Protein AF-A0A7L5APV4-F1 (afdb_monomer_lite)

Foldseek 3Di:
DPVVQLVVQLVVQLVQLQCCVPVPKKKKKKWFLFQPDAQVFQAFDDCPAPVNVVVPDSDRFHADRGAWIWMWMHHNWKIKIKIFQADPVRHGRFGNVLVVVLVVVVFDDHNGITMDMDTSVCSSVVSVVVSCSCCVRVVPPGSVSIDIDMDD

Structure (mmCIF, N/CA/C/O backbone):
data_AF-A0A7L5APV4-F1
#
_entry.id   AF-A0A7L5APV4-F1
#
loop_
_atom_site.group_PDB
_atom_site.id
_atom_site.type_symbol
_atom_site.label_atom_id
_atom_site.label_alt_id
_atom_site.label_comp_id
_atom_site.label_asym_id
_atom_site.label_entity_id
_atom_site.label_seq_id
_atom_site.pdbx_PDB_ins_code
_atom_site.Cartn_x
_atom_site.Cartn_y
_atom_site.Cartn_z
_atom_site.occupancy
_atom_site.B_iso_or_equiv
_atom_site.auth_seq_id
_atom_site.auth_comp_id
_atom_site.auth_asym_id
_atom_site.auth_atom_id
_atom_site.pdbx_PDB_model_num
ATOM 1 N N . MET A 1 1 ? -12.066 -2.577 -15.775 1.00 57.31 1 MET A N 1
ATOM 2 C CA . MET A 1 1 ? -11.915 -2.747 -14.316 1.00 57.31 1 MET A CA 1
ATOM 3 C C . MET A 1 1 ? -13.090 -3.569 -13.823 1.00 57.31 1 MET A C 1
ATOM 5 O O . MET A 1 1 ? -14.211 -3.247 -14.199 1.00 57.31 1 MET A O 1
ATOM 9 N N . ASP A 1 2 ? -12.846 -4.629 -13.052 1.00 70.62 2 ASP A N 1
ATOM 10 C CA . ASP A 1 2 ? -13.916 -5.419 -12.426 1.00 70.62 2 ASP A CA 1
ATOM 11 C C . ASP A 1 2 ? -14.329 -4.776 -11.096 1.00 70.62 2 ASP A C 1
ATOM 13 O O . ASP A 1 2 ? -13.752 -5.048 -10.043 1.00 70.62 2 ASP A O 1
ATOM 17 N N . VAL A 1 3 ? -15.306 -3.873 -11.160 1.00 66.12 3 VAL A N 1
ATOM 18 C CA . VAL A 1 3 ? -15.772 -3.092 -10.003 1.00 66.12 3 VAL A CA 1
ATOM 19 C C . VAL A 1 3 ? -16.372 -4.001 -8.919 1.00 66.12 3 VAL A C 1
ATOM 21 O O . VAL A 1 3 ? -16.131 -3.787 -7.734 1.00 66.12 3 VAL A O 1
ATOM 24 N N . GLY A 1 4 ? -17.049 -5.089 -9.308 1.00 79.25 4 GLY A N 1
ATOM 25 C CA . GLY A 1 4 ? -17.738 -5.977 -8.365 1.00 79.25 4 GLY A CA 1
ATOM 26 C C . GLY A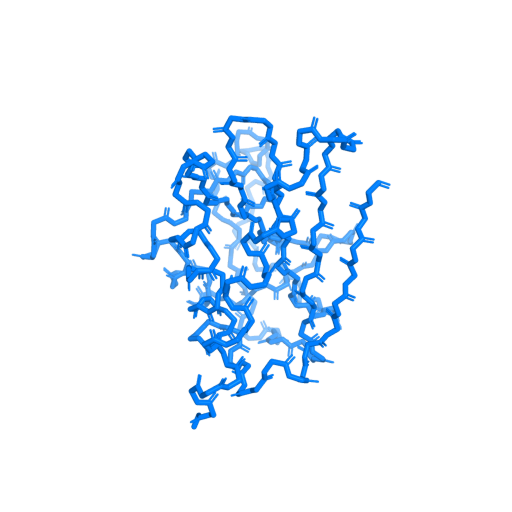 1 4 ? -16.799 -6.778 -7.455 1.00 79.25 4 GLY A C 1
ATOM 27 O O . GLY A 1 4 ? -17.176 -7.171 -6.350 1.00 79.25 4 GLY A O 1
ATOM 28 N N . SER A 1 5 ? -15.561 -7.026 -7.885 1.00 83.69 5 SER A N 1
ATOM 29 C CA . SER A 1 5 ? -14.553 -7.689 -7.049 1.00 83.69 5 SER A CA 1
ATOM 30 C C . SER A 1 5 ? -13.909 -6.726 -6.046 1.00 83.69 5 SER A C 1
ATOM 32 O O . SER A 1 5 ? -13.694 -7.106 -4.893 1.00 83.69 5 SER A O 1
ATOM 34 N N . TRP A 1 6 ? -13.701 -5.462 -6.422 1.00 86.56 6 TRP A N 1
ATOM 35 C CA . TRP A 1 6 ? -13.237 -4.417 -5.502 1.00 86.56 6 TRP A CA 1
ATOM 36 C C . TRP A 1 6 ? -14.293 -4.052 -4.447 1.00 86.56 6 TRP A C 1
ATOM 38 O O . TRP A 1 6 ? -13.956 -3.934 -3.267 1.00 86.56 6 TRP A O 1
ATOM 48 N N . ASP A 1 7 ? -15.573 -3.998 -4.832 1.00 87.56 7 ASP A N 1
ATOM 49 C CA . ASP A 1 7 ? -16.701 -3.743 -3.919 1.00 87.56 7 ASP A CA 1
ATOM 50 C C . ASP A 1 7 ? -16.850 -4.816 -2.830 1.00 87.56 7 ASP A C 1
ATOM 52 O O . ASP A 1 7 ? -17.384 -4.550 -1.754 1.00 87.56 7 ASP A O 1
ATOM 56 N N . ARG A 1 8 ? -16.357 -6.036 -3.082 1.00 88.81 8 ARG A N 1
ATOM 57 C CA . ARG A 1 8 ? -16.307 -7.118 -2.085 1.00 88.81 8 ARG A CA 1
ATOM 58 C C . ARG A 1 8 ? -15.060 -7.053 -1.208 1.00 88.81 8 ARG A C 1
ATOM 60 O O . ARG A 1 8 ? -15.139 -7.375 -0.020 1.00 88.81 8 ARG A O 1
ATOM 67 N N . LEU A 1 9 ? -13.922 -6.638 -1.767 1.00 87.06 9 LEU A N 1
ATOM 68 C CA . LEU A 1 9 ? -12.665 -6.525 -1.027 1.00 87.06 9 LEU A CA 1
ATOM 69 C C . LEU A 1 9 ? -12.745 -5.438 0.051 1.00 87.06 9 LEU A C 1
ATOM 71 O O . LEU A 1 9 ? -12.349 -5.693 1.184 1.00 87.06 9 LEU A O 1
ATOM 75 N N . ILE A 1 10 ? -13.274 -4.254 -0.282 1.00 89.31 10 ILE A N 1
ATOM 76 C CA . ILE A 1 10 ? -13.270 -3.084 0.613 1.00 89.31 10 ILE A CA 1
ATOM 77 C C . ILE A 1 10 ? -13.958 -3.388 1.963 1.00 89.31 10 ILE A C 1
ATOM 79 O O . ILE A 1 10 ? -13.303 -3.248 2.999 1.00 89.31 10 ILE A O 1
ATOM 83 N N . PRO A 1 11 ? -15.219 -3.873 2.012 1.00 90.12 11 PRO A N 1
ATOM 84 C CA . PRO A 1 11 ? -15.875 -4.197 3.280 1.00 90.12 11 PRO A CA 1
ATOM 85 C C . PRO A 1 11 ? -15.195 -5.349 4.027 1.00 90.12 11 PRO A C 1
ATOM 87 O O . PRO A 1 11 ? -15.122 -5.325 5.255 1.00 90.12 11 PRO A O 1
ATOM 90 N N . SER A 1 12 ? -14.675 -6.342 3.298 1.00 90.19 12 SER A N 1
ATOM 91 C CA . SER A 1 12 ? -13.997 -7.501 3.893 1.00 90.19 12 SER A CA 1
ATOM 92 C C . SER A 1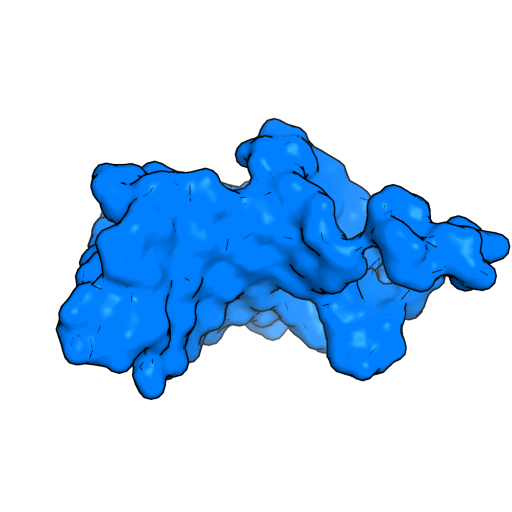 12 ? -12.700 -7.090 4.591 1.00 90.19 12 SER A C 1
ATOM 94 O O . SER A 1 12 ? -12.463 -7.469 5.736 1.00 90.19 12 SER A O 1
ATOM 96 N N . LEU A 1 13 ? -11.890 -6.252 3.939 1.00 89.38 13 LEU A N 1
ATOM 97 C CA . LEU A 1 13 ? -10.664 -5.704 4.511 1.00 89.38 13 LEU A CA 1
ATOM 98 C C . LEU A 1 13 ? -10.969 -4.827 5.730 1.00 89.38 13 LEU A C 1
ATOM 100 O O . LEU A 1 13 ? -10.302 -4.950 6.753 1.00 89.38 13 LEU A O 1
ATOM 104 N N . ALA A 1 14 ? -12.005 -3.985 5.654 1.00 91.75 14 ALA A N 1
ATOM 105 C CA . ALA A 1 14 ? -12.403 -3.137 6.777 1.00 91.75 14 ALA A CA 1
ATOM 106 C C . ALA A 1 14 ? -12.803 -3.982 7.990 1.00 91.75 14 ALA A C 1
ATOM 108 O O . ALA A 1 14 ? -12.415 -3.671 9.113 1.00 91.75 14 ALA A O 1
ATOM 109 N N . HIS A 1 15 ? -13.534 -5.075 7.762 1.00 91.38 15 HIS A N 1
ATOM 110 C CA . HIS A 1 15 ? -13.920 -5.994 8.823 1.00 91.38 15 HIS A CA 1
ATOM 111 C C . HIS A 1 15 ? -12.699 -6.621 9.508 1.00 91.38 15 HIS A C 1
ATOM 113 O O . HIS A 1 15 ? -12.623 -6.596 10.733 1.00 91.38 15 HIS A O 1
ATOM 119 N N . VAL A 1 16 ? -11.722 -7.112 8.737 1.00 89.50 16 VAL A N 1
ATOM 120 C CA . VAL A 1 16 ? -10.477 -7.691 9.276 1.00 89.50 16 VAL A CA 1
ATOM 121 C C . VAL A 1 16 ? -9.701 -6.669 10.114 1.00 89.50 16 VAL A C 1
ATOM 123 O O . VAL A 1 16 ? -9.303 -6.970 11.236 1.00 89.50 16 VAL A O 1
ATOM 126 N N . LEU A 1 17 ? -9.551 -5.434 9.628 1.00 87.94 17 LEU A N 1
ATOM 127 C CA . LEU A 1 17 ? -8.836 -4.369 10.348 1.00 87.94 17 LEU A CA 1
ATOM 128 C C . LEU A 1 17 ? -9.571 -3.876 11.606 1.00 87.94 17 LEU A C 1
ATOM 130 O O . LEU A 1 17 ? -8.974 -3.214 12.446 1.00 87.94 17 LEU A O 1
ATOM 134 N N . LEU A 1 18 ? -10.858 -4.178 11.765 1.00 88.62 18 LEU A N 1
ATOM 135 C CA . LEU A 1 18 ? -11.603 -3.870 12.988 1.00 88.62 18 LEU A CA 1
ATOM 136 C C . LEU A 1 18 ? -11.527 -4.994 14.031 1.00 88.62 18 LEU A C 1
ATOM 138 O O . LEU A 1 18 ? -11.829 -4.762 15.202 1.00 88.62 18 LEU A O 1
ATOM 142 N N . GLN A 1 19 ? -11.075 -6.195 13.653 1.00 84.19 19 GLN A N 1
ATOM 143 C CA . GLN A 1 19 ? -10.895 -7.317 14.584 1.00 84.19 19 GLN A CA 1
ATOM 144 C C . GLN A 1 19 ? -9.693 -7.138 15.530 1.00 84.19 19 GLN A C 1
ATOM 146 O O . GLN A 1 19 ? -9.515 -7.920 16.464 1.00 84.19 19 GLN A O 1
ATOM 151 N N . CYS A 1 20 ? -8.911 -6.069 15.367 1.00 69.00 20 CYS A N 1
ATOM 152 C CA . CYS A 1 20 ? -7.761 -5.725 16.210 1.00 69.00 20 CYS A CA 1
ATOM 153 C C . CYS A 1 20 ? -8.114 -5.599 17.694 1.00 69.00 20 CYS A C 1
ATOM 155 O O . CYS A 1 20 ? -7.324 -5.978 18.551 1.00 69.00 20 CYS A O 1
ATOM 157 N N . GLY A 1 21 ? -9.340 -5.179 18.024 1.00 58.03 21 GLY A N 1
ATOM 158 C CA . GLY A 1 21 ? -9.816 -5.157 19.413 1.00 58.03 21 GLY A CA 1
ATOM 159 C C . GLY A 1 21 ? -9.832 -6.530 20.109 1.00 58.03 21 GLY A C 1
ATOM 160 O O . GLY A 1 21 ? -9.914 -6.575 21.332 1.00 58.03 21 GLY A O 1
ATOM 161 N N . ILE A 1 22 ? -9.747 -7.631 19.350 1.00 57.09 22 ILE A N 1
ATOM 162 C CA . ILE A 1 22 ? -9.781 -9.017 19.841 1.00 57.09 22 ILE A CA 1
ATOM 163 C C . ILE A 1 22 ? -8.376 -9.651 19.841 1.00 57.09 22 ILE A C 1
ATOM 165 O O . ILE A 1 22 ? -8.063 -10.413 20.752 1.00 57.09 22 ILE A O 1
ATOM 169 N N . ALA A 1 23 ? -7.527 -9.329 18.855 1.00 58.19 23 ALA A N 1
ATOM 170 C CA . ALA A 1 23 ? -6.214 -9.962 18.645 1.00 58.19 23 ALA A CA 1
ATOM 171 C C . ALA A 1 23 ? -4.995 -9.071 18.978 1.00 58.19 23 ALA A C 1
ATOM 173 O O . ALA A 1 23 ? -3.877 -9.569 19.039 1.00 58.19 23 ALA A O 1
ATOM 174 N N . GLY A 1 24 ? -5.182 -7.767 19.212 1.00 73.62 24 GLY A N 1
ATOM 175 C CA . GLY A 1 24 ? -4.090 -6.800 19.361 1.00 73.62 24 GLY A CA 1
ATOM 176 C C . GLY A 1 24 ? -3.940 -5.911 18.123 1.00 73.62 24 GLY A C 1
ATOM 177 O O . GLY A 1 24 ? -4.749 -5.012 17.910 1.00 73.62 24 GLY A O 1
ATOM 178 N N . VAL A 1 25 ? -2.898 -6.117 17.316 1.00 75.88 25 VAL A N 1
ATOM 179 C CA . VAL A 1 25 ? -2.691 -5.383 16.052 1.00 75.88 25 VAL A CA 1
ATOM 180 C C . VAL A 1 25 ? -2.858 -6.363 14.900 1.00 75.88 25 VAL A C 1
ATOM 182 O O . VAL A 1 25 ? -2.107 -7.325 14.818 1.00 75.88 25 VAL A O 1
ATOM 185 N N . VAL A 1 26 ? -3.806 -6.107 13.997 1.00 82.31 26 VAL A N 1
ATOM 186 C CA . VAL A 1 26 ? -3.908 -6.847 12.729 1.00 82.31 26 VAL A CA 1
ATOM 187 C C . VAL A 1 26 ? -3.237 -6.031 11.641 1.00 82.31 26 VAL A C 1
ATOM 189 O O . VAL A 1 26 ? -3.517 -4.839 11.478 1.00 82.31 26 VAL A O 1
ATOM 192 N N . VAL A 1 27 ? -2.372 -6.692 10.881 1.00 86.56 27 VAL A N 1
ATOM 193 C CA . VAL A 1 27 ? -1.725 -6.138 9.697 1.00 86.56 27 VAL A CA 1
ATOM 194 C C . VAL A 1 27 ? -2.125 -6.968 8.490 1.00 86.56 27 VAL A C 1
ATOM 196 O O . VAL A 1 27 ? -1.979 -8.185 8.485 1.00 86.56 27 VAL A O 1
ATOM 199 N N . VAL A 1 28 ? -2.608 -6.306 7.449 1.00 89.94 28 VAL A N 1
ATOM 200 C CA . VAL A 1 28 ? -2.853 -6.915 6.144 1.00 89.94 28 VAL A CA 1
ATOM 201 C C . VAL A 1 28 ? -1.854 -6.330 5.159 1.00 89.94 28 VAL A C 1
ATOM 203 O O . VAL A 1 28 ? -1.847 -5.125 4.921 1.00 89.94 28 VAL A O 1
ATOM 206 N N . GLU A 1 29 ? -0.995 -7.171 4.596 1.00 93.44 29 GLU A N 1
ATOM 207 C CA . GLU A 1 29 ? -0.074 -6.800 3.524 1.00 93.44 29 GLU A CA 1
ATOM 208 C C . GLU A 1 29 ? -0.675 -7.201 2.172 1.00 93.44 29 GLU A C 1
ATOM 210 O O . GLU A 1 29 ? -1.015 -8.361 1.951 1.00 93.44 29 GLU A O 1
ATOM 215 N N . LEU A 1 30 ? -0.809 -6.219 1.280 1.00 92.38 30 LEU A N 1
ATOM 216 C CA . LEU A 1 30 ? -1.296 -6.354 -0.089 1.00 92.38 30 LEU A CA 1
ATOM 217 C C . LEU A 1 30 ? -0.121 -6.087 -1.031 1.00 92.38 30 LEU A C 1
ATOM 219 O O . LEU A 1 30 ? 0.339 -4.947 -1.160 1.00 92.38 30 LEU A O 1
ATOM 223 N N . THR A 1 31 ? 0.383 -7.143 -1.663 1.00 89.94 31 THR A N 1
ATOM 224 C CA . THR A 1 31 ? 1.575 -7.083 -2.515 1.00 89.94 31 THR A CA 1
ATOM 225 C C . THR A 1 31 ? 1.195 -7.215 -3.981 1.00 89.94 31 THR A C 1
ATOM 227 O O . THR A 1 31 ? 0.448 -8.111 -4.368 1.00 89.94 31 THR A O 1
ATOM 230 N N . VAL A 1 32 ? 1.728 -6.316 -4.808 1.00 88.69 32 VAL A N 1
ATOM 231 C CA . VAL A 1 32 ? 1.549 -6.364 -6.263 1.00 88.69 32 VAL A CA 1
ATOM 232 C C . VAL A 1 32 ? 2.448 -7.450 -6.856 1.00 88.69 32 VAL A C 1
ATOM 234 O O . VAL A 1 32 ? 3.578 -7.632 -6.418 1.00 88.69 32 VAL A O 1
ATOM 237 N N . SER A 1 33 ? 1.983 -8.153 -7.888 1.00 81.94 33 SER A N 1
ATOM 238 C CA . SER A 1 33 ? 2.735 -9.270 -8.483 1.00 81.94 33 SER A CA 1
ATOM 239 C C . SER A 1 33 ? 4.055 -8.876 -9.170 1.00 81.94 33 SER A C 1
ATOM 241 O O . SER A 1 33 ? 4.928 -9.723 -9.349 1.00 81.94 33 SER A O 1
ATOM 243 N N . ALA A 1 34 ? 4.219 -7.613 -9.577 1.00 85.44 34 ALA A N 1
ATOM 244 C CA . ALA A 1 34 ? 5.389 -7.155 -10.324 1.00 85.44 34 ALA A CA 1
ATOM 245 C C . ALA A 1 34 ? 5.900 -5.782 -9.849 1.00 85.44 34 ALA A C 1
ATOM 247 O O . ALA A 1 34 ? 5.104 -4.945 -9.412 1.00 85.44 34 ALA A O 1
ATOM 248 N N . PRO A 1 35 ? 7.216 -5.510 -9.961 1.00 84.50 35 PRO A N 1
ATOM 249 C CA . PRO A 1 35 ? 7.772 -4.188 -9.700 1.00 84.50 35 PRO A CA 1
ATOM 250 C C . PRO A 1 35 ? 7.219 -3.140 -10.659 1.00 84.50 35 PRO A C 1
ATOM 252 O O . PRO A 1 35 ? 7.158 -3.352 -11.868 1.00 84.50 35 PRO A O 1
ATOM 255 N N . ILE A 1 36 ? 6.886 -1.971 -10.117 1.00 84.50 36 ILE A N 1
ATOM 256 C CA . ILE A 1 36 ? 6.400 -0.826 -10.902 1.00 84.50 36 ILE A CA 1
ATOM 257 C C . ILE A 1 36 ? 7.530 0.137 -11.304 1.00 84.50 36 ILE A C 1
ATOM 259 O O . ILE A 1 36 ? 7.304 1.133 -11.993 1.00 84.50 36 ILE A O 1
ATOM 263 N N . VAL A 1 37 ? 8.756 -0.123 -10.840 1.00 82.56 37 VAL A N 1
ATOM 264 C CA . VAL A 1 37 ? 9.893 0.799 -10.908 1.00 82.56 37 VAL A CA 1
ATOM 265 C C . VAL A 1 37 ? 10.966 0.325 -11.889 1.00 82.56 37 VAL A C 1
ATOM 267 O O . VAL A 1 37 ? 11.270 -0.855 -12.020 1.00 82.56 37 VAL A O 1
ATOM 270 N N . SER A 1 38 ? 11.577 1.287 -12.574 1.00 80.00 38 SER A N 1
ATOM 271 C CA . SER A 1 38 ? 12.741 1.126 -13.444 1.00 80.00 38 SER A CA 1
ATOM 272 C C . SER A 1 38 ? 13.794 2.172 -13.075 1.00 80.00 38 SER A C 1
ATOM 274 O O . SER A 1 38 ? 13.500 3.143 -12.375 1.00 80.00 38 SER A O 1
ATOM 276 N N . ALA A 1 39 ? 15.021 2.039 -13.584 1.00 76.12 39 ALA A N 1
ATOM 277 C CA . ALA A 1 39 ? 16.083 3.012 -13.302 1.00 76.12 39 ALA A CA 1
ATOM 278 C C . ALA A 1 39 ? 15.720 4.444 -13.740 1.00 76.12 39 ALA A C 1
ATOM 280 O O . ALA A 1 39 ? 16.191 5.419 -13.157 1.00 76.12 39 ALA A O 1
ATOM 281 N N . GLN A 1 40 ? 14.862 4.572 -14.754 1.00 77.31 40 GLN A N 1
ATOM 282 C CA . GLN A 1 40 ? 14.404 5.855 -15.284 1.00 77.31 40 GLN A CA 1
ATOM 283 C C . GLN A 1 40 ? 13.261 6.448 -14.455 1.00 77.31 40 GLN A C 1
ATOM 285 O O . GLN A 1 40 ? 13.153 7.672 -14.363 1.00 77.31 40 GLN A O 1
ATOM 290 N N . THR A 1 41 ? 12.441 5.591 -13.842 1.00 80.44 41 THR A N 1
ATOM 291 C CA . THR A 1 41 ? 11.229 5.986 -13.116 1.00 80.44 41 THR A CA 1
ATOM 292 C C . THR A 1 41 ? 11.416 6.056 -11.604 1.00 80.44 41 THR A C 1
ATOM 294 O O . THR A 1 41 ? 10.544 6.609 -10.942 1.00 80.44 41 THR A O 1
ATOM 297 N N . ALA A 1 42 ? 12.534 5.557 -11.063 1.00 79.38 42 ALA A N 1
ATOM 298 C CA . ALA A 1 42 ? 12.851 5.574 -9.635 1.00 79.38 42 ALA A CA 1
ATOM 299 C C . ALA A 1 42 ? 12.668 6.966 -9.007 1.00 79.38 42 ALA A C 1
ATOM 301 O O . ALA A 1 42 ? 13.263 7.955 -9.457 1.00 79.38 42 ALA A O 1
ATOM 302 N N . ALA A 1 43 ? 11.847 7.021 -7.955 1.00 76.62 43 ALA A N 1
ATOM 303 C CA . ALA A 1 43 ? 11.544 8.249 -7.237 1.00 76.62 43 ALA A CA 1
ATOM 304 C C . ALA A 1 43 ? 12.795 8.868 -6.609 1.00 76.62 43 ALA A C 1
ATOM 306 O O . ALA A 1 43 ? 13.739 8.185 -6.211 1.00 76.62 43 ALA A O 1
ATOM 307 N N . ARG A 1 44 ? 12.785 10.189 -6.449 1.00 76.12 44 ARG A N 1
ATOM 308 C CA . ARG A 1 44 ? 13.714 10.852 -5.534 1.00 76.12 44 ARG A CA 1
ATOM 309 C C . ARG A 1 44 ? 13.140 10.756 -4.129 1.00 76.12 44 ARG A C 1
ATOM 311 O O . ARG A 1 44 ? 11.972 11.065 -3.939 1.00 76.12 44 ARG A O 1
ATOM 318 N N . ILE A 1 45 ? 13.963 10.384 -3.152 1.00 68.44 45 ILE A N 1
ATOM 319 C CA . ILE A 1 45 ? 13.570 10.481 -1.743 1.00 68.44 45 ILE A CA 1
ATOM 320 C C . ILE A 1 45 ? 13.589 11.972 -1.357 1.00 68.44 45 ILE A C 1
ATOM 322 O O . ILE A 1 45 ? 14.647 12.604 -1.481 1.00 68.44 45 ILE A O 1
ATOM 326 N N . PRO A 1 46 ? 12.457 12.567 -0.934 1.00 60.00 46 PRO A N 1
ATOM 327 C CA . PRO A 1 46 ? 12.422 13.963 -0.509 1.00 60.00 46 PRO A CA 1
ATOM 328 C C . PRO A 1 46 ? 13.331 14.200 0.705 1.00 60.00 46 PRO A C 1
ATOM 330 O O . PRO A 1 46 ? 13.456 13.354 1.589 1.00 60.00 46 PRO A O 1
ATOM 333 N N . ALA A 1 47 ? 13.979 15.365 0.749 1.00 55.59 47 ALA A N 1
ATOM 334 C CA . ALA A 1 47 ? 15.079 15.662 1.673 1.00 55.59 47 ALA A CA 1
ATOM 335 C C . ALA A 1 47 ? 14.655 15.963 3.128 1.00 55.59 47 ALA A C 1
ATOM 337 O O . ALA A 1 47 ? 15.521 16.271 3.952 1.00 55.59 47 ALA A O 1
ATOM 338 N N . ASP A 1 48 ? 13.358 15.895 3.439 1.00 52.53 48 ASP A N 1
ATOM 339 C CA . ASP A 1 48 ? 12.786 16.455 4.672 1.00 52.53 48 ASP A CA 1
ATOM 340 C C . ASP A 1 48 ? 12.582 15.435 5.806 1.00 52.53 48 ASP A C 1
ATOM 342 O O . ASP A 1 48 ? 12.201 15.801 6.918 1.00 52.53 48 ASP A O 1
ATOM 346 N N . SER A 1 49 ? 12.983 14.178 5.597 1.00 51.31 49 SER A N 1
ATOM 347 C CA . SER A 1 49 ? 13.273 13.255 6.700 1.00 51.31 49 SER A CA 1
ATOM 348 C C . SER A 1 49 ? 14.438 13.818 7.525 1.00 51.31 49 SER A C 1
ATOM 350 O O . SER A 1 49 ? 15.556 13.968 7.023 1.00 51.31 49 SER A O 1
ATOM 352 N N . ARG A 1 50 ? 14.209 14.144 8.807 1.00 49.38 50 ARG A N 1
ATOM 353 C CA . ARG A 1 50 ? 15.237 14.698 9.720 1.00 49.38 50 ARG A CA 1
ATOM 354 C C . ARG A 1 50 ? 16.518 13.851 9.786 1.00 49.38 50 ARG A C 1
ATOM 356 O O . ARG A 1 50 ? 17.576 14.403 10.076 1.00 49.38 50 ARG A O 1
ATOM 363 N N . PHE A 1 51 ? 16.441 12.561 9.458 1.00 48.56 51 PHE A N 1
ATOM 364 C CA . PHE A 1 51 ? 17.587 11.651 9.386 1.00 48.56 51 PHE A CA 1
ATOM 365 C C . PHE A 1 51 ? 18.412 11.774 8.090 1.00 48.56 51 PHE A C 1
ATOM 367 O O . PHE A 1 51 ? 19.595 11.444 8.085 1.00 48.56 51 PHE A O 1
ATOM 374 N N . LEU A 1 52 ? 17.850 12.319 7.005 1.00 50.66 52 LEU A N 1
ATOM 375 C CA . LEU A 1 52 ? 18.497 12.388 5.685 1.00 50.66 52 LEU A CA 1
ATOM 376 C C . LEU A 1 52 ? 19.153 13.742 5.367 1.00 50.66 52 LEU A C 1
ATOM 378 O O . LEU A 1 52 ? 19.810 13.888 4.333 1.00 50.66 52 LEU A O 1
ATOM 382 N N . ARG A 1 53 ? 19.079 14.730 6.272 1.00 49.06 53 ARG A N 1
ATOM 383 C CA . ARG A 1 53 ? 19.770 16.026 6.104 1.00 49.06 53 ARG A CA 1
ATOM 384 C C . ARG A 1 53 ? 21.297 15.897 6.012 1.00 49.06 53 ARG A C 1
ATOM 386 O O . ARG A 1 53 ? 21.925 16.759 5.401 1.00 49.06 53 ARG A O 1
ATOM 393 N N . ALA A 1 54 ? 21.878 14.837 6.577 1.00 46.88 54 ALA A N 1
ATOM 394 C CA . ALA A 1 54 ? 23.321 14.590 6.568 1.00 46.88 54 ALA A CA 1
ATOM 395 C C . ALA A 1 54 ? 23.835 13.908 5.282 1.00 46.88 54 ALA A C 1
ATOM 397 O O . ALA A 1 54 ? 25.029 13.955 5.007 1.00 46.88 54 ALA A O 1
ATOM 398 N N . LEU A 1 55 ? 22.953 13.329 4.456 1.00 49.19 55 LEU A N 1
ATOM 399 C CA . LEU A 1 55 ? 23.319 12.545 3.266 1.00 49.19 55 LEU A CA 1
ATOM 400 C C . LEU A 1 55 ? 22.963 13.260 1.958 1.00 49.19 55 LEU A C 1
ATOM 402 O O . LEU A 1 55 ? 22.578 12.624 0.980 1.00 49.19 55 LEU A O 1
ATOM 406 N N . ARG A 1 56 ? 23.080 14.596 1.927 1.00 47.12 56 ARG A N 1
ATOM 407 C CA . ARG A 1 56 ? 22.755 15.433 0.760 1.00 47.12 56 ARG A CA 1
ATOM 408 C C . ARG A 1 56 ? 23.623 15.109 -0.462 1.00 47.12 56 ARG A C 1
ATOM 410 O O . ARG A 1 56 ? 24.535 15.844 -0.822 1.00 47.12 56 ARG A O 1
ATOM 417 N N . VAL A 1 57 ? 23.206 14.087 -1.192 1.00 50.69 57 VAL A N 1
ATOM 418 C CA . VAL A 1 57 ? 23.214 14.060 -2.646 1.00 50.69 57 VAL A CA 1
ATOM 419 C C . VAL A 1 57 ? 21.790 13.703 -3.049 1.00 50.69 57 VAL A C 1
ATOM 421 O O . VAL A 1 57 ? 21.275 12.666 -2.645 1.00 50.69 57 VAL A O 1
ATOM 424 N N . ARG A 1 58 ? 21.141 14.564 -3.842 1.00 56.75 58 ARG A N 1
ATOM 425 C CA . ARG A 1 58 ? 19.850 14.297 -4.501 1.00 56.75 58 ARG A CA 1
ATOM 426 C C . ARG A 1 58 ? 20.012 13.175 -5.538 1.00 56.75 58 ARG A C 1
ATOM 428 O O . ARG A 1 58 ? 19.903 13.411 -6.739 1.00 56.75 58 ARG A O 1
ATOM 435 N N . ARG A 1 59 ? 20.375 11.973 -5.101 1.00 63.34 59 ARG A N 1
ATOM 436 C CA . ARG A 1 59 ? 20.539 10.803 -5.958 1.00 63.34 59 ARG A CA 1
ATOM 437 C C . ARG A 1 59 ? 19.221 10.054 -6.005 1.00 63.34 59 ARG A C 1
ATOM 439 O O . ARG A 1 5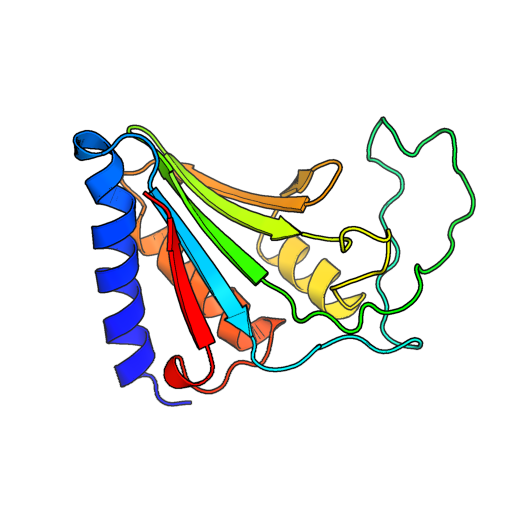9 ? 18.626 9.774 -4.969 1.00 63.34 59 ARG A O 1
ATOM 446 N N . ARG A 1 60 ? 18.778 9.740 -7.224 1.00 74.25 60 ARG A N 1
ATOM 447 C CA . ARG A 1 60 ? 17.759 8.709 -7.422 1.00 74.25 60 ARG A CA 1
ATOM 448 C C . ARG A 1 60 ? 18.352 7.397 -6.894 1.00 74.25 60 ARG A C 1
ATOM 450 O O . ARG A 1 60 ? 19.462 7.058 -7.321 1.00 74.25 60 ARG A O 1
ATOM 457 N N . PRO A 1 61 ? 17.688 6.706 -5.955 1.00 81.00 61 PRO A N 1
ATOM 458 C CA . PRO A 1 61 ? 18.088 5.363 -5.579 1.00 81.00 61 PRO A CA 1
ATOM 459 C C . PRO A 1 61 ? 18.043 4.459 -6.812 1.00 81.00 61 PRO A C 1
ATOM 461 O O . PRO A 1 61 ? 17.323 4.735 -7.776 1.00 81.00 61 PRO A O 1
ATOM 464 N N . ALA A 1 62 ? 18.791 3.359 -6.780 1.00 86.62 62 ALA A N 1
ATOM 465 C CA . ALA A 1 62 ? 18.601 2.311 -7.774 1.00 86.62 62 ALA A CA 1
ATOM 466 C C . ALA A 1 62 ? 17.154 1.778 -7.695 1.00 86.62 62 ALA A C 1
ATOM 468 O O . ALA A 1 62 ? 16.562 1.818 -6.615 1.00 86.62 62 ALA A O 1
ATOM 469 N N . PRO A 1 63 ? 16.571 1.293 -8.801 1.00 88.12 63 PRO A N 1
ATOM 470 C CA . PRO A 1 63 ? 15.252 0.673 -8.773 1.00 88.12 63 PRO A CA 1
ATOM 471 C C . PRO A 1 63 ? 15.304 -0.632 -7.975 1.00 88.12 63 PRO A C 1
ATOM 473 O O . PRO A 1 63 ? 16.238 -1.425 -8.125 1.00 88.12 63 PRO A O 1
ATOM 476 N N . SER A 1 64 ? 14.307 -0.853 -7.126 1.00 90.50 64 SER A N 1
ATOM 477 C CA . SER A 1 64 ? 14.134 -2.129 -6.448 1.00 90.50 64 SER A CA 1
ATOM 478 C C . SER A 1 64 ? 13.543 -3.162 -7.419 1.00 90.50 64 SER A C 1
ATOM 480 O O . SER A 1 64 ? 12.640 -2.831 -8.187 1.00 90.50 64 SER A O 1
ATOM 482 N N . PRO A 1 65 ? 14.028 -4.415 -7.409 1.00 90.50 65 PRO A N 1
ATOM 483 C CA . PRO A 1 65 ? 13.364 -5.536 -8.061 1.00 90.50 65 PRO A CA 1
ATOM 484 C C . PRO A 1 65 ? 12.178 -6.061 -7.239 1.00 90.50 65 PRO A C 1
ATOM 486 O O . PRO A 1 65 ? 11.539 -7.016 -7.666 1.00 90.50 65 PRO A O 1
ATOM 489 N N . GLU A 1 66 ? 11.918 -5.510 -6.049 1.00 90.25 66 GLU A N 1
ATOM 490 C CA . GLU A 1 66 ? 10.784 -5.898 -5.217 1.00 90.25 66 GLU A CA 1
ATOM 491 C C . GLU A 1 66 ? 9.539 -5.080 -5.598 1.00 90.25 66 GLU A C 1
ATOM 493 O O . GLU A 1 66 ? 9.645 -3.880 -5.876 1.00 90.25 66 GLU A O 1
ATOM 498 N N . PRO A 1 67 ? 8.351 -5.705 -5.630 1.00 89.94 67 PRO A N 1
ATOM 499 C CA . PRO A 1 67 ? 7.113 -4.989 -5.881 1.00 89.94 67 PRO A CA 1
ATOM 500 C C . PRO A 1 67 ? 6.723 -4.075 -4.712 1.00 89.94 67 PRO A C 1
ATOM 502 O O . PRO A 1 67 ? 7.074 -4.348 -3.558 1.00 89.94 67 PRO A O 1
ATOM 505 N N . PRO A 1 68 ? 5.952 -3.008 -4.984 1.00 90.62 68 PRO A N 1
ATOM 506 C CA . PRO A 1 68 ? 5.366 -2.197 -3.932 1.00 90.62 68 PRO A CA 1
ATOM 507 C C . PRO A 1 68 ? 4.385 -3.016 -3.096 1.00 90.62 68 PRO A C 1
ATOM 509 O O . PRO A 1 68 ? 3.627 -3.847 -3.605 1.00 90.62 68 PRO A O 1
ATOM 512 N N . ARG A 1 69 ? 4.398 -2.735 -1.793 1.00 92.69 69 ARG A N 1
ATOM 513 C CA . ARG A 1 69 ? 3.504 -3.344 -0.813 1.00 92.69 69 ARG A CA 1
ATOM 514 C C . ARG A 1 69 ? 2.701 -2.252 -0.137 1.00 92.69 69 ARG A C 1
ATOM 516 O O . ARG A 1 69 ? 3.272 -1.262 0.326 1.00 92.69 69 ARG A O 1
ATOM 523 N N . LEU A 1 70 ? 1.391 -2.446 -0.075 1.00 95.06 70 LEU A N 1
ATOM 524 C CA . LEU A 1 70 ? 0.516 -1.651 0.769 1.00 95.06 70 LEU A CA 1
ATOM 525 C C . LEU A 1 70 ? 0.246 -2.447 2.038 1.00 95.06 70 LEU A C 1
ATOM 527 O O . LEU A 1 70 ? -0.297 -3.546 1.986 1.00 95.06 70 LEU A O 1
ATOM 531 N N . LYS A 1 71 ? 0.608 -1.883 3.183 1.00 94.38 71 LYS A N 1
ATOM 532 C CA . LYS A 1 71 ? 0.259 -2.438 4.486 1.00 94.38 71 LYS A CA 1
ATOM 533 C C . LYS A 1 71 ? -0.921 -1.671 5.048 1.00 94.38 71 LYS A C 1
ATOM 535 O O . LYS A 1 71 ? -0.874 -0.448 5.115 1.00 94.38 71 LYS A O 1
ATOM 540 N N . ALA A 1 72 ? -1.958 -2.380 5.458 1.00 93.88 72 ALA A N 1
ATOM 541 C CA . ALA A 1 72 ? -3.071 -1.839 6.212 1.00 93.88 72 ALA A CA 1
ATOM 542 C C . ALA A 1 72 ? -2.999 -2.368 7.644 1.00 93.88 72 ALA A C 1
ATOM 544 O O . ALA A 1 72 ? -2.813 -3.559 7.867 1.00 93.88 72 ALA A O 1
ATOM 545 N N . PHE A 1 73 ? -3.134 -1.478 8.612 1.00 91.19 73 PHE A N 1
ATOM 546 C CA . PHE A 1 73 ? -2.994 -1.749 10.032 1.00 91.19 73 PHE A CA 1
ATOM 547 C C . PHE A 1 73 ? -4.274 -1.320 10.722 1.00 91.19 73 PHE A C 1
ATOM 549 O O . PHE A 1 73 ? -4.744 -0.201 10.515 1.00 91.19 73 PHE A O 1
ATOM 556 N N . GLY A 1 74 ? -4.824 -2.186 11.558 1.00 89.50 74 GLY A N 1
ATOM 557 C CA . GLY A 1 74 ? -5.893 -1.811 12.468 1.00 89.50 74 GLY A CA 1
ATOM 558 C C . GLY A 1 74 ? -5.385 -1.774 13.904 1.00 89.50 74 GLY A C 1
ATOM 559 O O . GLY A 1 74 ? -4.618 -2.636 14.337 1.00 89.50 74 GLY A O 1
ATOM 560 N N . THR A 1 75 ? -5.842 -0.790 14.659 1.00 86.56 75 THR A N 1
ATOM 561 C CA . THR A 1 75 ? -5.694 -0.711 16.114 1.00 86.56 75 THR A CA 1
ATOM 562 C C . THR A 1 75 ? -7.064 -0.433 16.731 1.00 86.56 75 THR A C 1
ATOM 564 O O . THR A 1 75 ? -8.039 -0.196 16.019 1.00 86.56 75 THR A O 1
ATOM 567 N N . SER A 1 76 ? -7.165 -0.426 18.061 1.00 83.81 76 SER A N 1
ATOM 568 C CA . SER A 1 76 ? -8.434 -0.144 18.745 1.00 83.81 76 SER A CA 1
ATOM 569 C C . SER A 1 76 ? -9.008 1.255 18.462 1.00 83.81 76 SER A C 1
ATOM 571 O O . SER A 1 76 ? -10.210 1.450 18.630 1.00 83.81 76 SER A O 1
ATOM 573 N N . GLY A 1 77 ? -8.186 2.224 18.037 1.00 89.12 77 GLY A N 1
ATOM 574 C CA . GLY A 1 77 ? -8.613 3.608 17.788 1.00 89.12 77 GLY A CA 1
ATOM 575 C C 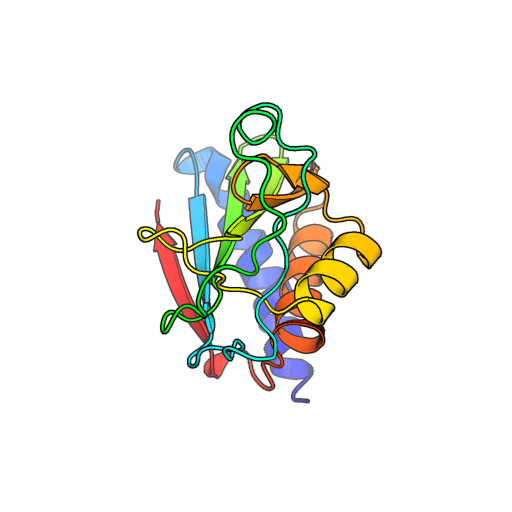. GLY A 1 77 ? -8.434 4.103 16.353 1.00 89.12 77 GLY A C 1
ATOM 576 O O . GLY A 1 77 ? -9.052 5.096 15.968 1.00 89.12 77 GLY A O 1
ATOM 577 N N . GLU A 1 78 ? -7.623 3.426 15.544 1.00 92.38 78 GLU A N 1
ATOM 578 C CA . GLU A 1 78 ? -7.163 3.934 14.251 1.00 92.38 78 GLU A CA 1
ATOM 579 C C . GLU A 1 78 ? -7.019 2.806 13.227 1.00 92.38 78 GLU A C 1
ATOM 581 O O . GLU A 1 78 ? -6.616 1.693 13.571 1.00 92.38 78 GLU A O 1
ATOM 586 N N . VAL A 1 79 ? -7.294 3.125 11.963 1.00 93.88 79 VAL A N 1
ATOM 587 C CA . VAL A 1 79 ? -6.845 2.358 10.804 1.00 93.88 79 VAL A CA 1
ATOM 588 C C . VAL A 1 79 ? -5.795 3.174 10.057 1.00 93.88 79 VAL A C 1
ATOM 590 O O . VAL A 1 79 ? -6.031 4.319 9.669 1.00 93.88 79 VAL A O 1
ATOM 593 N N . SER A 1 80 ? -4.640 2.559 9.843 1.00 93.88 80 SER A N 1
ATOM 594 C CA . SER A 1 80 ? -3.475 3.148 9.195 1.00 93.88 80 SER A CA 1
ATOM 595 C C . SER A 1 80 ? -3.130 2.379 7.925 1.00 93.88 80 SER A C 1
ATOM 597 O O . SER A 1 80 ? -3.235 1.159 7.881 1.00 93.88 80 SER A O 1
ATOM 599 N N . LEU A 1 81 ? -2.679 3.077 6.894 1.00 95.75 81 LEU A N 1
ATOM 600 C CA . LEU A 1 81 ? -2.110 2.509 5.680 1.00 95.75 81 LEU A CA 1
ATOM 601 C C . LEU A 1 81 ? -0.663 2.974 5.547 1.00 95.75 81 LEU A C 1
ATOM 603 O O . LEU A 1 81 ? -0.341 4.107 5.905 1.00 95.75 81 LEU A O 1
ATOM 607 N N . GLY A 1 82 ? 0.198 2.118 5.009 1.00 94.56 82 GLY A N 1
ATOM 608 C CA . GLY A 1 82 ? 1.611 2.406 4.817 1.00 94.56 82 GLY A CA 1
ATOM 609 C C . GLY A 1 82 ? 2.151 1.814 3.524 1.00 94.56 82 GLY A C 1
ATOM 610 O O . GLY A 1 82 ? 1.870 0.663 3.194 1.00 94.56 82 GLY A O 1
ATOM 611 N N . VAL A 1 83 ? 2.965 2.594 2.817 1.00 93.19 83 VAL A N 1
ATOM 612 C CA . VAL A 1 83 ? 3.745 2.144 1.658 1.00 93.19 83 VAL A CA 1
ATOM 613 C C . VAL A 1 83 ? 5.208 2.498 1.894 1.00 93.19 83 VAL A C 1
ATOM 615 O O . VAL A 1 83 ? 5.544 3.657 2.138 1.00 93.19 83 VAL A O 1
ATOM 618 N N . THR A 1 84 ? 6.094 1.508 1.820 1.00 89.75 84 THR A N 1
ATOM 619 C CA . THR A 1 84 ? 7.539 1.713 1.986 1.00 89.75 84 THR A CA 1
ATOM 620 C C . THR A 1 84 ? 8.134 2.423 0.775 1.00 89.75 84 THR A C 1
ATOM 622 O O . THR A 1 84 ? 7.857 2.057 -0.368 1.00 89.75 84 THR A O 1
ATOM 625 N N . LEU A 1 85 ? 8.993 3.414 1.017 1.00 87.62 85 LEU A N 1
ATOM 626 C CA . LEU A 1 85 ? 9.656 4.158 -0.060 1.00 87.62 85 LEU A CA 1
ATOM 627 C C . LEU A 1 85 ? 10.855 3.398 -0.635 1.00 87.62 85 LEU A C 1
ATOM 629 O O . LEU A 1 85 ? 11.122 3.445 -1.841 1.00 87.62 85 LEU A O 1
ATOM 633 N N . LEU A 1 86 ? 11.576 2.713 0.252 1.00 87.88 86 LEU A N 1
ATOM 634 C CA . LEU A 1 86 ? 12.791 1.973 -0.041 1.00 87.88 86 LEU A CA 1
ATOM 635 C C . LEU A 1 86 ? 12.635 0.514 0.376 1.00 87.88 86 LEU A C 1
ATOM 637 O O . LEU A 1 86 ? 11.935 0.211 1.341 1.00 87.88 86 LEU A O 1
ATOM 641 N N . ASP A 1 87 ? 13.318 -0.375 -0.337 1.00 88.25 87 ASP A N 1
ATOM 642 C CA . ASP A 1 87 ? 13.511 -1.745 0.122 1.00 88.25 87 ASP A CA 1
ATOM 643 C C . ASP A 1 87 ? 14.606 -1.824 1.198 1.00 88.25 87 ASP A C 1
ATOM 645 O O . ASP A 1 87 ? 15.290 -0.846 1.511 1.00 88.25 87 ASP A O 1
ATOM 649 N N . GLN A 1 88 ? 14.814 -3.025 1.736 1.00 88.19 88 GLN A N 1
ATOM 650 C CA . GLN A 1 88 ? 15.837 -3.305 2.753 1.00 88.19 88 GLN A CA 1
ATOM 651 C C . GLN A 1 88 ? 17.282 -2.974 2.318 1.00 88.19 88 GLN A C 1
ATOM 653 O O . GLN A 1 88 ? 18.171 -2.880 3.160 1.00 88.19 88 GLN A O 1
ATOM 658 N N . HIS A 1 89 ? 17.533 -2.789 1.016 1.00 87.44 89 HIS A N 1
ATOM 659 C CA . HIS A 1 89 ? 18.832 -2.414 0.451 1.00 87.44 89 HIS A CA 1
ATOM 660 C C . HIS A 1 89 ? 18.914 -0.917 0.099 1.00 87.44 89 HIS A C 1
ATOM 662 O O . HIS A 1 89 ? 19.885 -0.483 -0.524 1.00 87.44 89 HIS A O 1
ATOM 668 N N . GLY A 1 90 ? 17.905 -0.118 0.459 1.00 85.31 90 GLY A N 1
ATOM 669 C CA . GLY A 1 90 ? 17.854 1.309 0.152 1.00 85.31 90 GLY A CA 1
ATOM 670 C C . GLY A 1 90 ? 17.548 1.619 -1.317 1.00 85.31 90 GLY A C 1
ATOM 671 O O . GLY A 1 90 ? 17.889 2.704 -1.793 1.00 85.31 90 GLY A O 1
ATOM 672 N N . ARG A 1 91 ? 16.938 0.687 -2.062 1.00 87.94 91 ARG A N 1
ATOM 673 C CA . ARG A 1 91 ? 16.519 0.885 -3.462 1.00 87.94 91 ARG A CA 1
ATOM 674 C C . ARG A 1 91 ? 15.072 1.361 -3.526 1.00 87.94 91 ARG A C 1
ATOM 676 O O . ARG A 1 91 ? 14.253 0.951 -2.714 1.00 87.94 91 ARG A O 1
ATOM 683 N N . ALA A 1 92 ? 14.748 2.213 -4.494 1.00 88.94 92 ALA A N 1
ATOM 684 C CA . ALA A 1 92 ? 13.421 2.805 -4.639 1.00 88.94 92 ALA A CA 1
ATOM 685 C C . ALA A 1 92 ? 12.401 1.755 -5.070 1.00 88.94 92 ALA A C 1
ATOM 687 O O . ALA A 1 92 ? 12.602 1.095 -6.085 1.00 88.94 92 ALA A O 1
ATOM 688 N N . VAL A 1 93 ? 11.297 1.653 -4.334 1.00 90.38 93 VAL A N 1
ATOM 689 C CA . VAL A 1 93 ? 10.176 0.754 -4.659 1.00 90.38 93 VAL A CA 1
ATOM 690 C C . VAL A 1 93 ? 9.107 1.478 -5.486 1.00 90.38 93 VAL A C 1
ATOM 692 O O . VAL A 1 93 ? 8.403 0.871 -6.290 1.00 90.38 93 VAL A O 1
ATOM 695 N N . LEU A 1 94 ? 9.019 2.802 -5.330 1.00 89.75 94 LEU A N 1
ATOM 696 C CA . LEU A 1 94 ? 8.059 3.653 -6.025 1.00 89.75 94 LEU A CA 1
ATOM 697 C C . LEU A 1 94 ? 8.700 4.456 -7.156 1.00 89.75 94 LEU A C 1
ATOM 699 O O . LEU A 1 94 ? 9.889 4.802 -7.132 1.00 89.75 94 LEU A O 1
ATOM 703 N N . THR A 1 95 ? 7.865 4.803 -8.133 1.00 89.38 95 THR A N 1
ATOM 704 C CA . THR A 1 95 ? 8.211 5.789 -9.155 1.00 89.38 95 THR A CA 1
ATOM 705 C C . THR A 1 95 ? 7.982 7.217 -8.661 1.00 89.38 95 THR A C 1
ATOM 707 O O . THR A 1 95 ? 7.237 7.433 -7.706 1.00 89.38 95 THR A O 1
ATOM 710 N N . GLU A 1 96 ? 8.607 8.209 -9.304 1.00 86.25 96 GLU A N 1
ATOM 711 C CA . GLU A 1 96 ? 8.384 9.635 -8.989 1.00 86.25 96 GLU A CA 1
ATOM 712 C C . GLU A 1 96 ? 6.897 10.012 -9.142 1.00 86.25 96 GLU A C 1
ATOM 714 O O . GLU A 1 96 ? 6.321 10.606 -8.237 1.00 86.25 96 GLU A O 1
ATOM 719 N N . ALA A 1 97 ? 6.239 9.535 -10.205 1.00 89.31 97 ALA A N 1
ATOM 720 C CA . ALA A 1 97 ? 4.805 9.739 -10.422 1.00 89.31 97 ALA A CA 1
ATOM 721 C C . ALA A 1 97 ? 3.930 9.056 -9.356 1.00 89.31 97 ALA A C 1
ATOM 723 O O . ALA A 1 97 ? 2.948 9.639 -8.904 1.00 89.31 97 ALA A O 1
ATOM 724 N N . ALA A 1 98 ? 4.283 7.839 -8.923 1.00 91.00 98 ALA A N 1
ATOM 725 C CA . ALA A 1 98 ? 3.548 7.148 -7.863 1.00 91.00 98 ALA A CA 1
ATOM 726 C C . ALA A 1 98 ? 3.674 7.877 -6.516 1.00 91.00 98 ALA A C 1
ATOM 728 O O . ALA A 1 98 ? 2.692 8.004 -5.788 1.00 91.00 98 ALA A O 1
ATOM 729 N N . LEU A 1 99 ? 4.869 8.390 -6.204 1.00 89.12 99 LEU A N 1
ATOM 730 C CA . LEU A 1 99 ? 5.109 9.205 -5.015 1.00 89.12 99 LEU A CA 1
ATOM 731 C C . LEU A 1 99 ? 4.248 10.477 -5.034 1.00 89.12 99 LEU A C 1
ATOM 733 O O . LEU A 1 99 ? 3.552 10.763 -4.062 1.00 89.12 99 LEU A O 1
ATOM 737 N N . GLU A 1 100 ? 4.268 11.220 -6.143 1.00 88.69 100 GLU A N 1
ATOM 738 C CA . GLU A 1 100 ? 3.474 12.442 -6.314 1.00 88.69 100 GLU A CA 1
ATOM 739 C C . GLU A 1 100 ? 1.967 12.170 -6.224 1.00 88.69 100 GLU A C 1
ATOM 741 O O . GLU A 1 100 ? 1.245 12.922 -5.568 1.00 88.69 100 GLU A O 1
ATOM 746 N N . ALA A 1 101 ? 1.494 11.069 -6.817 1.00 92.00 101 ALA A N 1
ATOM 747 C CA . ALA A 1 101 ? 0.095 10.663 -6.743 1.00 92.00 101 ALA A CA 1
ATOM 748 C C . ALA A 1 101 ? -0.344 10.366 -5.301 1.00 92.00 101 ALA A C 1
ATOM 750 O O . ALA A 1 101 ? -1.405 10.824 -4.882 1.00 92.00 101 ALA A O 1
ATOM 751 N N . LEU A 1 102 ? 0.474 9.661 -4.513 1.00 92.94 102 LEU A N 1
ATOM 752 C CA . LEU A 1 102 ? 0.175 9.393 -3.102 1.00 92.94 102 LEU A CA 1
ATOM 753 C C . LEU A 1 102 ? 0.102 10.686 -2.280 1.00 92.94 102 LEU A C 1
ATOM 755 O O . LEU A 1 102 ? -0.847 10.876 -1.520 1.00 92.94 102 LEU A O 1
ATOM 759 N N . VAL A 1 103 ? 1.048 11.609 -2.474 1.00 91.25 103 VAL A N 1
ATOM 760 C CA . VAL A 1 103 ? 1.023 12.922 -1.805 1.00 91.25 103 VAL A CA 1
ATOM 761 C C . VAL A 1 103 ? -0.235 13.708 -2.189 1.00 91.25 103 VAL A C 1
ATOM 763 O O . VAL A 1 103 ? -0.890 14.285 -1.323 1.00 91.25 103 VAL A O 1
ATOM 766 N N . ALA A 1 104 ? -0.632 13.687 -3.465 1.00 91.38 104 ALA A N 1
ATOM 767 C CA . ALA A 1 104 ? -1.860 14.334 -3.931 1.00 91.38 104 ALA A CA 1
ATOM 768 C C . ALA A 1 104 ? -3.140 13.703 -3.346 1.00 91.38 104 ALA A C 1
ATOM 770 O O . ALA A 1 104 ? -4.150 14.389 -3.193 1.00 91.38 104 ALA A O 1
ATOM 771 N N . LEU A 1 105 ? -3.097 12.417 -2.981 1.00 94.25 105 LEU A N 1
ATOM 772 C CA . LEU A 1 105 ? -4.166 11.715 -2.262 1.00 94.25 105 LEU A CA 1
ATOM 773 C C . LEU A 1 105 ? -4.174 12.002 -0.748 1.00 94.25 105 LEU A C 1
ATOM 775 O O . LEU A 1 105 ? -5.013 11.457 -0.033 1.00 94.25 105 LEU A O 1
ATOM 779 N N . GLY A 1 106 ? -3.270 12.856 -0.259 1.00 92.38 106 GLY A N 1
ATOM 780 C CA . GLY A 1 106 ? -3.176 13.232 1.150 1.00 92.38 106 GLY A CA 1
ATOM 781 C C . GLY A 1 106 ? -2.381 12.246 2.004 1.00 92.38 106 GLY A C 1
ATOM 782 O O . GLY A 1 106 ? -2.561 12.224 3.217 1.00 92.38 106 GLY A O 1
ATOM 783 N N . TRP A 1 107 ? -1.527 11.416 1.395 1.00 94.44 107 TRP A N 1
ATOM 784 C CA . TRP A 1 107 ? -0.590 10.588 2.150 1.00 94.44 107 TRP A CA 1
ATOM 785 C C . TRP A 1 107 ? 0.552 11.448 2.686 1.00 94.44 107 TRP A C 1
ATOM 787 O O . TRP A 1 107 ? 1.147 12.252 1.965 1.00 94.44 107 TRP A O 1
ATOM 797 N N . GLU A 1 108 ? 0.871 11.253 3.957 1.00 90.50 108 GLU A N 1
ATOM 798 C CA . GLU A 1 108 ? 1.881 12.014 4.673 1.00 90.50 108 GLU A CA 1
ATOM 799 C C . GLU A 1 108 ? 3.223 11.294 4.639 1.00 90.50 108 GLU A C 1
ATOM 801 O O . GLU A 1 108 ? 3.315 10.076 4.816 1.00 90.50 108 GLU A O 1
ATOM 806 N N . GLN A 1 109 ? 4.283 12.060 4.397 1.00 82.56 109 GLN A N 1
ATOM 807 C CA . GLN A 1 109 ? 5.628 11.518 4.343 1.00 82.56 109 GLN A CA 1
ATOM 808 C C . GLN A 1 109 ? 6.206 11.341 5.746 1.00 82.56 109 GLN A C 1
ATOM 810 O O . GLN A 1 109 ? 6.398 12.307 6.481 1.00 82.56 109 GLN A O 1
ATOM 815 N N . GLU A 1 110 ? 6.589 10.107 6.045 1.00 79.56 110 GLU A N 1
ATOM 816 C CA . GLU A 1 110 ? 7.383 9.725 7.205 1.00 79.56 110 GLU A CA 1
ATOM 817 C C . GLU A 1 110 ? 8.821 9.380 6.760 1.00 79.56 110 GLU A C 1
ATOM 819 O O . GLU A 1 110 ? 9.093 9.260 5.558 1.00 79.56 110 GLU A O 1
ATOM 824 N N . PRO A 1 111 ? 9.790 9.235 7.685 1.00 70.50 111 PRO A N 1
ATOM 825 C CA . PRO A 1 111 ? 11.194 9.022 7.327 1.00 70.50 111 PRO A CA 1
ATOM 826 C C . PRO A 1 111 ? 11.468 7.860 6.361 1.00 70.50 111 PRO A C 1
ATOM 828 O O . PRO A 1 111 ? 12.395 7.966 5.559 1.00 70.50 111 PRO A O 1
ATOM 831 N N . GLU A 1 112 ? 10.677 6.784 6.424 1.00 75.00 112 GLU A N 1
ATOM 832 C CA . GLU A 1 112 ? 10.908 5.534 5.676 1.00 75.00 112 GLU A CA 1
ATOM 833 C C . GLU A 1 112 ? 9.691 5.064 4.850 1.00 75.00 112 GLU A C 1
ATOM 835 O O . GLU A 1 112 ? 9.807 4.169 4.006 1.00 75.00 112 GLU A O 1
ATOM 840 N N . PHE A 1 113 ? 8.520 5.675 5.045 1.00 86.38 113 PHE A N 1
ATOM 841 C CA . PHE A 1 113 ? 7.267 5.277 4.400 1.00 86.38 113 PHE A CA 1
ATOM 842 C C . PHE A 1 113 ? 6.358 6.483 4.132 1.00 86.38 113 PHE A C 1
ATOM 844 O O . PHE A 1 113 ? 6.544 7.559 4.692 1.00 86.38 113 PHE A O 1
ATOM 851 N N . LEU A 1 114 ? 5.366 6.298 3.265 1.00 91.44 114 LEU A N 1
ATOM 852 C CA . LEU A 1 114 ? 4.203 7.178 3.159 1.00 91.44 114 LEU A CA 1
ATOM 853 C C . LEU A 1 114 ? 3.054 6.564 3.947 1.00 91.44 114 LEU A C 1
ATOM 855 O O . LEU A 1 114 ? 2.774 5.374 3.782 1.00 91.44 114 LEU A O 1
ATOM 859 N N . GLY A 1 115 ? 2.407 7.365 4.789 1.00 93.69 115 GLY A N 1
ATOM 860 C CA . GLY A 1 115 ? 1.320 6.934 5.657 1.00 93.69 115 GLY A CA 1
ATOM 861 C C . GLY A 1 115 ? -0.001 7.632 5.351 1.00 93.69 115 GLY A C 1
ATOM 862 O O . GLY A 1 115 ? -0.025 8.796 4.966 1.00 93.69 115 GLY A O 1
ATOM 863 N N . TYR A 1 116 ? -1.109 6.938 5.580 1.00 95.69 116 TYR A N 1
ATOM 864 C CA . TYR A 1 116 ? -2.452 7.518 5.577 1.00 95.69 116 TYR A CA 1
ATOM 865 C C . TYR A 1 116 ? -3.233 6.956 6.759 1.00 95.69 116 TYR A C 1
ATOM 867 O O . TYR A 1 116 ? -3.313 5.740 6.905 1.00 95.69 116 TYR A O 1
ATOM 875 N N . ARG A 1 117 ? -3.787 7.811 7.622 1.00 95.38 117 ARG A N 1
ATOM 876 C CA . ARG A 1 117 ? -4.401 7.375 8.886 1.00 95.38 117 ARG A CA 1
ATOM 877 C C . ARG A 1 117 ? -5.786 7.965 9.050 1.00 95.38 117 ARG A C 1
ATOM 879 O O . ARG A 1 117 ? -6.001 9.141 8.768 1.00 95.38 117 ARG A O 1
ATOM 886 N N . LEU A 1 118 ? -6.712 7.154 9.543 1.00 96.12 118 LEU A N 1
ATOM 887 C CA . LEU A 1 118 ? -8.064 7.572 9.887 1.00 96.12 118 LEU A CA 1
ATOM 888 C C . LEU A 1 118 ? -8.510 6.918 11.200 1.00 96.12 118 LEU A C 1
ATOM 890 O O . LEU A 1 118 ? -8.075 5.809 11.513 1.00 96.12 118 LEU A O 1
ATOM 894 N N . PRO A 1 119 ? -9.434 7.542 11.955 1.00 95.25 119 PRO A N 1
ATOM 895 C CA . PRO A 1 119 ? -10.084 6.887 13.087 1.00 95.25 119 PRO A CA 1
ATOM 896 C C . PRO A 1 119 ? -10.695 5.537 12.690 1.00 95.25 119 PRO A C 1
ATOM 898 O O . PRO A 1 119 ? -11.226 5.404 11.588 1.00 95.25 119 PRO A O 1
ATOM 901 N N . ALA A 1 120 ? -10.703 4.558 13.600 1.00 91.88 120 ALA A N 1
ATOM 902 C CA . ALA A 1 120 ? -11.249 3.222 13.324 1.00 91.88 120 ALA A CA 1
ATOM 903 C C . ALA A 1 120 ? -12.720 3.250 12.856 1.00 91.88 120 ALA A C 1
ATOM 905 O O . ALA A 1 120 ? -13.126 2.443 12.023 1.00 91.88 120 ALA A O 1
ATOM 906 N N . SER A 1 121 ? -13.510 4.237 13.296 1.00 93.31 121 SER A N 1
ATOM 907 C CA . SER A 1 121 ? -14.885 4.462 12.817 1.00 93.31 121 SER A CA 1
ATOM 908 C C . SER A 1 121 ? -14.992 4.738 11.309 1.00 93.31 121 SER A C 1
ATOM 910 O O . SER A 1 121 ? -16.073 4.616 10.739 1.00 93.31 121 SER A O 1
ATOM 912 N N . LYS A 1 122 ? -13.878 5.081 10.654 1.00 95.56 122 LYS A N 1
ATOM 913 C CA . LYS A 1 122 ? -13.747 5.331 9.215 1.00 95.56 122 LYS A CA 1
ATOM 914 C C . LYS A 1 122 ? -12.975 4.220 8.484 1.00 95.56 122 LYS A C 1
ATOM 916 O O . LYS A 1 122 ? -12.446 4.451 7.400 1.00 95.56 122 LYS A O 1
ATOM 921 N N . ALA A 1 123 ? -12.931 2.999 9.024 1.00 93.06 123 ALA A N 1
ATOM 922 C CA . ALA A 1 123 ? -12.229 1.864 8.407 1.00 93.06 123 ALA A CA 1
ATOM 923 C C . ALA A 1 123 ? -12.630 1.608 6.939 1.00 93.06 123 ALA A C 1
ATOM 925 O O . ALA A 1 123 ? -11.784 1.286 6.105 1.00 93.06 123 ALA A O 1
ATOM 926 N N . GLN A 1 124 ? -13.906 1.790 6.589 1.00 94.12 124 GLN A N 1
ATOM 927 C CA . GLN A 1 124 ? -14.370 1.624 5.208 1.00 94.12 124 GLN A CA 1
ATOM 928 C C . GLN A 1 124 ? -13.795 2.693 4.258 1.00 94.12 124 GLN A C 1
ATOM 930 O O . GLN A 1 124 ? -13.466 2.394 3.115 1.00 94.12 124 GLN A O 1
ATOM 935 N N . GLU A 1 125 ? -13.616 3.926 4.736 1.00 95.69 125 GLU A N 1
ATOM 936 C CA . GLU A 1 125 ? -12.988 5.015 3.975 1.00 95.69 125 GLU A CA 1
ATOM 937 C C . GLU A 1 125 ? -11.488 4.747 3.780 1.00 95.69 125 GLU A C 1
ATOM 939 O O . GLU A 1 125 ? -10.975 4.871 2.668 1.00 95.69 125 GLU A O 1
ATOM 944 N N . ALA A 1 126 ? -10.797 4.279 4.826 1.00 95.12 126 ALA A N 1
ATOM 945 C CA . ALA A 1 126 ? -9.391 3.883 4.733 1.00 95.12 126 ALA A CA 1
ATOM 946 C C . ALA A 1 126 ? -9.192 2.732 3.732 1.00 95.12 126 ALA A C 1
ATOM 948 O O . ALA A 1 126 ? -8.309 2.770 2.883 1.00 95.12 126 ALA A O 1
ATOM 949 N N . THR A 1 127 ? -10.045 1.713 3.764 1.00 94.19 127 THR A N 1
ATOM 950 C CA . THR A 1 127 ? -9.935 0.574 2.836 1.00 94.19 127 THR A CA 1
ATOM 951 C C . THR A 1 127 ? -10.340 0.921 1.405 1.00 94.19 127 THR A C 1
ATOM 953 O O . THR A 1 127 ? -9.739 0.400 0.465 1.00 94.19 127 THR A O 1
ATOM 956 N N . ALA A 1 128 ? -11.263 1.866 1.211 1.00 95.81 128 ALA A N 1
ATOM 957 C CA . ALA A 1 128 ? -11.517 2.454 -0.101 1.00 95.81 128 ALA A CA 1
ATOM 958 C C . ALA A 1 128 ? -10.292 3.227 -0.625 1.00 95.81 128 ALA A C 1
ATOM 960 O O . ALA A 1 128 ? -9.950 3.100 -1.800 1.00 95.81 128 ALA A O 1
ATOM 961 N N . MET A 1 129 ? -9.579 3.966 0.237 1.00 97.06 129 MET A N 1
ATOM 962 C CA . MET A 1 129 ? -8.307 4.606 -0.124 1.00 97.06 129 MET A CA 1
ATOM 963 C C . MET A 1 129 ? -7.237 3.571 -0.503 1.00 97.06 129 MET A C 1
ATOM 965 O O . MET A 1 129 ? -6.533 3.758 -1.493 1.00 97.06 129 MET A O 1
ATOM 969 N N . ALA A 1 130 ? -7.145 2.452 0.222 1.00 95.56 130 ALA A N 1
ATOM 970 C CA . ALA A 1 130 ? -6.245 1.355 -0.134 1.00 95.56 130 ALA A CA 1
ATOM 971 C C . ALA A 1 130 ? -6.550 0.801 -1.537 1.00 95.56 130 ALA A C 1
ATOM 973 O O . ALA A 1 130 ? -5.645 0.697 -2.363 1.00 95.56 130 ALA A O 1
ATOM 974 N N . ALA A 1 131 ? -7.823 0.515 -1.839 1.00 94.19 131 ALA A N 1
ATOM 975 C CA . ALA A 1 131 ? -8.242 0.071 -3.170 1.00 94.19 131 ALA A CA 1
ATOM 976 C C . ALA A 1 131 ? -7.907 1.111 -4.250 1.00 94.19 131 ALA A C 1
ATOM 978 O O . ALA A 1 131 ? -7.355 0.763 -5.293 1.00 94.19 131 ALA A O 1
ATOM 979 N N . ARG A 1 132 ? -8.163 2.395 -3.976 1.00 95.38 132 ARG A N 1
ATOM 980 C CA . ARG A 1 132 ? -7.828 3.492 -4.887 1.00 95.38 132 ARG A CA 1
ATOM 981 C C . ARG A 1 132 ? -6.337 3.534 -5.212 1.00 95.38 132 ARG A C 1
ATOM 983 O O . ARG A 1 132 ? -5.983 3.640 -6.379 1.00 95.38 132 ARG A O 1
ATOM 990 N N . VAL A 1 133 ? -5.464 3.399 -4.213 1.00 95.25 133 VAL A N 1
ATOM 991 C CA . VAL A 1 133 ? -4.009 3.351 -4.428 1.00 95.25 133 VAL A CA 1
ATOM 992 C C . VAL A 1 133 ? -3.604 2.134 -5.257 1.00 95.25 133 VAL A C 1
ATOM 994 O O . VAL A 1 133 ? -2.842 2.273 -6.213 1.00 95.25 133 VAL A O 1
ATOM 997 N N . LEU A 1 134 ? -4.136 0.953 -4.941 1.00 94.56 134 LEU A N 1
ATOM 998 C CA . LEU A 1 134 ? -3.821 -0.272 -5.680 1.00 94.56 134 LEU A CA 1
ATOM 999 C C . LEU A 1 134 ? -4.204 -0.141 -7.162 1.00 94.56 134 LEU A C 1
ATOM 1001 O O . LEU A 1 134 ? -3.408 -0.488 -8.031 1.00 94.56 134 LEU A O 1
ATOM 1005 N N . ILE A 1 135 ? -5.376 0.423 -7.454 1.00 92.69 135 ILE A N 1
ATOM 1006 C CA . ILE A 1 135 ? -5.881 0.596 -8.821 1.00 92.69 135 ILE A CA 1
ATOM 1007 C C . ILE A 1 135 ? -5.155 1.734 -9.549 1.00 92.69 135 ILE A C 1
ATOM 1009 O O . ILE A 1 135 ? -4.606 1.532 -10.629 1.00 92.69 135 ILE A O 1
ATOM 1013 N N . GLU A 1 136 ? -5.178 2.942 -8.984 1.00 93.50 136 GLU A N 1
ATOM 1014 C CA . GLU A 1 136 ? -4.782 4.171 -9.683 1.00 93.50 136 GLU A CA 1
ATOM 1015 C C . GLU A 1 136 ? -3.270 4.405 -9.655 1.00 93.50 136 GLU A C 1
ATOM 1017 O O . GLU A 1 136 ? -2.721 4.968 -10.600 1.00 93.50 136 GLU A O 1
ATOM 1022 N N . VAL A 1 137 ? -2.587 3.981 -8.587 1.00 93.25 137 VAL A N 1
ATOM 1023 C CA . VAL A 1 137 ? -1.156 4.254 -8.386 1.00 93.25 137 VAL A CA 1
ATOM 1024 C C . VAL A 1 137 ? -0.312 3.037 -8.740 1.00 93.25 137 VAL A C 1
ATOM 1026 O O . VAL A 1 137 ? 0.703 3.169 -9.423 1.00 93.25 137 VAL A O 1
ATOM 1029 N N . PHE A 1 138 ? -0.715 1.847 -8.292 1.00 93.06 138 PHE A N 1
ATOM 1030 C CA . PHE A 1 138 ? 0.032 0.616 -8.570 1.00 93.06 13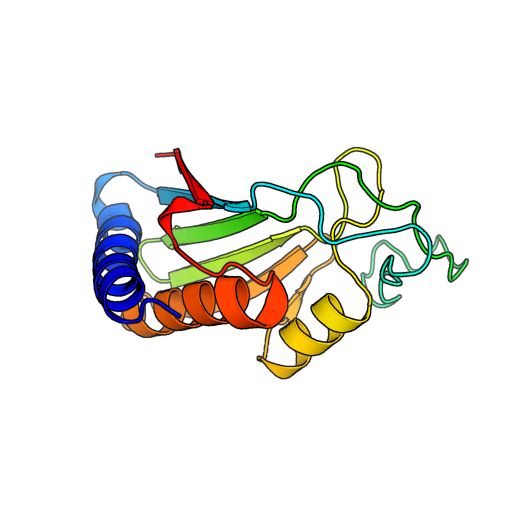8 PHE A CA 1
ATOM 1031 C C . PHE A 1 138 ? -0.435 -0.109 -9.838 1.00 93.06 138 PHE A C 1
ATOM 1033 O O . PHE A 1 138 ? 0.219 -1.059 -10.263 1.00 93.06 138 PHE A O 1
ATOM 1040 N N . GLY A 1 139 ? -1.519 0.350 -10.470 1.00 90.69 139 GLY A N 1
ATOM 1041 C CA . GLY A 1 139 ? -1.995 -0.191 -11.743 1.00 90.69 139 GLY A CA 1
ATOM 1042 C C . GLY A 1 139 ? -2.593 -1.596 -11.637 1.00 90.69 139 GLY A C 1
ATOM 1043 O O . GLY A 1 139 ? -2.588 -2.337 -12.619 1.00 90.69 139 GLY A O 1
ATOM 1044 N N . VAL A 1 140 ? -3.089 -1.985 -10.461 1.00 91.75 140 VAL A N 1
ATOM 1045 C CA . VAL A 1 140 ? -3.687 -3.303 -10.227 1.00 91.75 140 VAL A CA 1
ATOM 1046 C C . VAL A 1 140 ? -5.080 -3.341 -10.851 1.00 91.75 140 VAL A C 1
ATOM 1048 O O . VAL A 1 140 ? -5.998 -2.644 -10.419 1.00 91.75 140 VAL A O 1
ATOM 1051 N N . ALA A 1 141 ? -5.250 -4.172 -11.878 1.00 89.19 141 ALA A N 1
ATOM 1052 C CA . ALA A 1 141 ? -6.507 -4.266 -12.614 1.00 89.19 141 ALA A CA 1
ATOM 1053 C C . ALA A 1 141 ? -7.588 -5.033 -11.835 1.00 89.19 141 ALA A C 1
ATOM 1055 O O . ALA A 1 141 ? -8.771 -4.666 -11.897 1.00 89.19 141 ALA A O 1
ATOM 1056 N N . HIS A 1 142 ? -7.186 -6.087 -11.118 1.00 88.81 142 HIS A N 1
ATOM 1057 C CA . HIS A 1 142 ? -8.079 -6.976 -10.390 1.00 88.81 142 HIS A CA 1
ATOM 1058 C C . HIS A 1 142 ? -7.490 -7.358 -9.018 1.00 88.81 142 HIS A C 1
ATOM 1060 O O . HIS A 1 142 ? -6.297 -7.635 -8.924 1.00 88.81 142 HIS A O 1
ATOM 1066 N N . PRO A 1 143 ? -8.293 -7.452 -7.939 1.00 88.31 143 PRO A N 1
ATOM 1067 C CA . PRO A 1 143 ? -7.772 -7.792 -6.611 1.00 88.31 143 PRO A CA 1
ATOM 1068 C C . PRO A 1 143 ? -7.175 -9.207 -6.521 1.00 88.31 143 PRO A C 1
ATOM 1070 O O . PRO A 1 143 ? -6.408 -9.486 -5.612 1.00 88.31 143 PRO A O 1
ATOM 1073 N N . ALA A 1 144 ? -7.498 -10.094 -7.465 1.00 89.00 144 ALA A N 1
ATOM 1074 C CA . ALA A 1 144 ? -6.882 -11.424 -7.574 1.00 89.00 144 ALA A CA 1
ATOM 1075 C C . ALA A 1 144 ? -5.417 -11.391 -8.048 1.00 89.00 144 ALA A C 1
ATOM 1077 O O . ALA A 1 144 ? -4.730 -12.400 -7.937 1.00 89.00 144 ALA A O 1
ATOM 1078 N N . ASP A 1 145 ? -4.944 -10.249 -8.557 1.00 89.69 145 ASP A N 1
ATOM 1079 C CA . ASP A 1 145 ? -3.539 -10.041 -8.929 1.00 89.69 145 ASP A CA 1
ATOM 1080 C C . ASP A 1 145 ? -2.672 -9.657 -7.710 1.00 89.69 145 ASP A C 1
ATOM 1082 O O . ASP A 1 145 ? -1.467 -9.405 -7.845 1.00 89.69 145 ASP A O 1
ATOM 1086 N N . LEU A 1 146 ? -3.298 -9.560 -6.529 1.00 90.88 146 LEU A N 1
ATOM 1087 C CA . LEU A 1 146 ? -2.657 -9.263 -5.257 1.00 90.88 146 LEU A CA 1
ATOM 10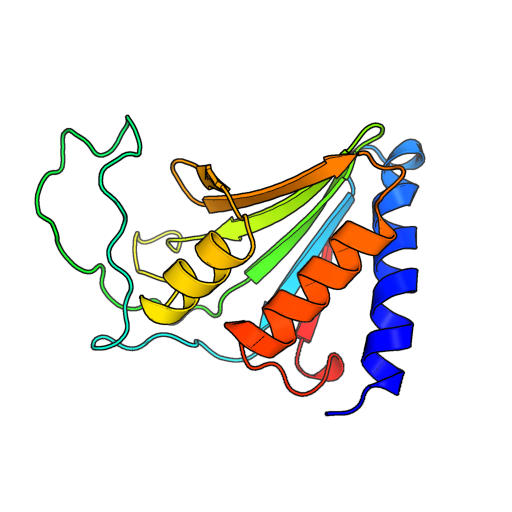88 C C . LEU A 1 146 ? -2.338 -10.546 -4.505 1.00 90.88 146 LEU A C 1
ATOM 1090 O O . LEU A 1 146 ? -3.180 -11.434 -4.374 1.00 90.88 146 LEU A O 1
ATOM 1094 N N . ASP A 1 147 ? -1.154 -10.570 -3.914 1.00 91.81 147 ASP A N 1
ATOM 1095 C CA . ASP A 1 147 ? -0.851 -11.495 -2.834 1.00 91.81 147 ASP A CA 1
ATOM 1096 C C . ASP A 1 147 ? -1.258 -10.855 -1.496 1.00 91.81 147 ASP A C 1
ATOM 1098 O O . ASP A 1 147 ? -0.921 -9.694 -1.230 1.00 91.81 147 ASP A O 1
ATOM 1102 N N . VAL A 1 148 ? -2.027 -11.585 -0.685 1.00 89.50 148 VAL A N 1
ATOM 1103 C CA . VAL A 1 148 ? -2.663 -11.074 0.539 1.00 89.50 148 VAL A CA 1
ATOM 1104 C C . VAL A 1 148 ? -2.184 -11.875 1.738 1.00 89.50 148 VAL A C 1
ATOM 1106 O O . VAL A 1 148 ? -2.531 -13.046 1.892 1.00 89.50 148 VAL A O 1
ATOM 1109 N N . HIS A 1 149 ? -1.457 -11.212 2.636 1.00 89.44 149 HIS A N 1
ATOM 1110 C CA . HIS A 1 149 ? -0.964 -11.809 3.877 1.00 89.44 149 HIS A CA 1
ATOM 1111 C C . HIS A 1 149 ? -1.581 -11.117 5.084 1.00 89.44 149 HIS A C 1
ATOM 1113 O O . HIS A 1 149 ? -1.493 -9.897 5.217 1.00 89.44 149 HIS A O 1
ATOM 1119 N N . VAL A 1 150 ? -2.185 -11.896 5.981 1.00 86.44 150 VAL A N 1
ATOM 1120 C CA . VAL A 1 150 ? -2.686 -11.406 7.271 1.00 86.44 150 VAL A CA 1
ATOM 1121 C C . VAL A 1 150 ? -1.690 -11.795 8.355 1.00 86.44 150 VAL A C 1
ATOM 1123 O O . VAL A 1 150 ? -1.383 -12.972 8.529 1.00 86.44 150 VAL A O 1
ATOM 1126 N N . ILE A 1 151 ? -1.191 -10.800 9.078 1.00 81.81 151 ILE A N 1
ATOM 1127 C CA . ILE A 1 151 ? -0.274 -10.941 10.206 1.00 81.81 151 ILE A CA 1
ATOM 1128 C C . ILE A 1 151 ? -1.055 -10.488 11.443 1.00 81.81 151 ILE A C 1
ATOM 1130 O O . ILE A 1 151 ? -1.485 -9.334 11.512 1.00 81.81 151 ILE A O 1
ATOM 1134 N N . ALA A 1 152 ? -1.284 -11.410 12.376 1.00 67.94 152 ALA A N 1
ATOM 1135 C CA . ALA A 1 152 ? -2.046 -11.208 13.607 1.00 67.94 152 ALA A CA 1
ATOM 1136 C C . ALA A 1 152 ? -1.247 -11.701 14.817 1.00 67.94 152 ALA A C 1
ATOM 1138 O O . ALA A 1 152 ? -0.443 -12.647 14.636 1.00 67.94 152 ALA A O 1
#

Secondary structure (DSSP, 8-state):
--HHHHHHHHHHHHHHHHTHHHHS-EEEEEEESS----TTTBPPPPTTSTTTTTS---PPPPBPSSPPEEEEEE-SSEEEEEEESB-TTS-B-SBHHHHHHHHHTTPEE-SSEEEEEEEGGGHHHHHHHHHHIIIIIS--S-GGGEEEEEE-

Sequence (152 aa):
MDVGSWDRLIPSLAHVLLQCGIAGVVVVELTVSAPIVSAQTAARIPADSRFLRALRVRRRPAPSPEPPRLKAFGTSGEVSLGVTLLDQHGRAVLTEAALEALVALGWEQEPEFLGYRLPASKAQEATAMAARVLIEVFGVAHPADLDVHVIA

Radius of gyration: 15.53 Å; chains: 1; bounding box: 41×28×35 Å

pLDDT: mean 83.98, std 12.94, range [46.88, 97.06]